Protein AF-A0A1S3EW83-F1 (afdb_monomer_lite)

Organism: Dipodomys ordii (NCBI:txid10020)

Sequence (181 aa):
MAVAVRTLQEQLEKAKESLKNVDENIRKLTGRDPNDVRPIQARLLALSGPGGGRGRGSLLLRRGFSDSGGGPPAKQRDLEGAVSRLGGERRTRRESRQESDPEDDDVKKPALQSSVVATSKERTRRDLIQDQNMDEKGKQRNRRIFGLLMGTLQKFKQESTVATERVIRQIFLDKLLPVFQ

pLDDT: mean 70.63, std 18.79, range [39.22, 97.94]

Foldseek 3Di:
DVVVVVVVVVVVVVVVVVVVVVQVVCCVVVVDGPPPCDDPVCVVVVVPPPDDDDDDDDDDPDDDDPDDDDDDDDPDPPPPPPVVVVDDDPDDDDDDDDDDDDDPPPVPDPPPPDDDDPPPDDDPPVNVVVVQVPDPVSVVVVVVVVVVVVVVVVVVVVVVVVVVVVVVVVVVCVVCVVVVD

Secondary structure (DSSP, 8-state):
-HHHHHHHHHHHHHHHHHHHHHHHHHHHHHSS-TT----GGGGTGGG-SS------------------S---------GGGTSTTS--------------------------------------HHHHHHHHHT-HHHHHHHHHHHHHHHHHHHHHHHHHHHHHHHHHHHHHHHHHGGG--

Structure (mmCIF, N/CA/C/O backbone):
data_AF-A0A1S3EW83-F1
#
_entry.id   AF-A0A1S3EW83-F1
#
loop_
_atom_site.group_PDB
_atom_site.id
_atom_site.type_symbol
_atom_site.label_atom_id
_atom_site.label_alt_id
_atom_site.label_comp_id
_atom_site.label_asym_id
_atom_site.label_entity_id
_atom_site.label_seq_id
_atom_site.pdbx_PDB_ins_code
_atom_site.Cartn_x
_atom_site.Cartn_y
_atom_site.Cartn_z
_atom_site.occupancy
_atom_site.B_iso_or_equiv
_atom_site.auth_seq_id
_atom_site.auth_comp_id
_atom_site.auth_asym_id
_atom_site.auth_atom_id
_atom_site.pdbx_PDB_model_num
ATOM 1 N N . MET A 1 1 ? -35.815 -3.596 31.317 1.00 57.66 1 MET A N 1
ATOM 2 C CA . MET A 1 1 ? -35.967 -3.415 29.851 1.00 57.66 1 MET A CA 1
ATOM 3 C C . MET A 1 1 ? -35.257 -2.173 29.314 1.00 57.66 1 MET A C 1
ATOM 5 O O . MET A 1 1 ? -34.498 -2.324 28.372 1.00 57.66 1 MET A O 1
ATOM 9 N N . ALA A 1 2 ? -35.418 -0.980 29.903 1.00 63.88 2 ALA A N 1
ATOM 10 C CA . ALA A 1 2 ? -34.823 0.259 29.369 1.00 63.88 2 ALA A CA 1
ATOM 11 C C . ALA A 1 2 ? -33.285 0.239 29.207 1.00 63.88 2 ALA A C 1
ATOM 13 O O . ALA A 1 2 ? -32.766 0.782 28.239 1.00 63.88 2 ALA A O 1
ATOM 14 N N . VAL A 1 3 ? -32.558 -0.418 30.118 1.00 77.31 3 VAL A N 1
ATOM 15 C CA . VAL A 1 3 ? -31.087 -0.523 30.048 1.00 77.31 3 VAL A CA 1
ATOM 16 C C . VAL A 1 3 ? -30.637 -1.404 28.877 1.00 77.31 3 VAL A C 1
ATOM 18 O O . VAL A 1 3 ? -29.745 -1.013 28.139 1.00 77.31 3 VAL A O 1
ATOM 21 N N . ALA A 1 4 ? -31.308 -2.538 28.648 1.00 80.31 4 ALA A N 1
ATOM 22 C CA . ALA A 1 4 ? -31.010 -3.429 27.523 1.00 80.31 4 ALA A CA 1
ATOM 23 C C . ALA A 1 4 ? -31.330 -2.786 26.162 1.00 80.31 4 ALA A C 1
ATOM 25 O O . ALA A 1 4 ? -30.626 -3.007 25.185 1.00 80.31 4 ALA A O 1
ATOM 26 N N . VAL A 1 5 ? -32.373 -1.954 26.092 1.00 88.12 5 VAL A N 1
ATOM 27 C CA . VAL A 1 5 ? -32.689 -1.201 24.868 1.00 88.12 5 VAL A CA 1
ATOM 28 C C . VAL A 1 5 ? -31.595 -0.173 24.564 1.00 88.12 5 VAL A C 1
ATOM 30 O O . VAL A 1 5 ? -31.184 -0.059 23.413 1.00 88.12 5 VAL A O 1
ATOM 33 N N . ARG A 1 6 ? -31.069 0.520 25.584 1.00 87.19 6 ARG A N 1
ATOM 34 C CA . ARG A 1 6 ? -29.973 1.490 25.416 1.00 87.19 6 ARG A CA 1
ATOM 35 C C . ARG A 1 6 ? -28.670 0.832 24.976 1.00 87.19 6 ARG A C 1
ATOM 37 O O . ARG A 1 6 ? -28.044 1.318 24.044 1.00 87.19 6 ARG A O 1
ATOM 44 N N . THR A 1 7 ? -28.289 -0.293 25.581 1.00 89.12 7 THR A N 1
ATOM 45 C CA . THR A 1 7 ? -27.067 -1.008 25.177 1.00 89.12 7 THR A CA 1
ATOM 46 C C . THR A 1 7 ? -27.168 -1.543 23.751 1.00 89.12 7 THR A C 1
ATOM 48 O O . THR A 1 7 ? -26.198 -1.475 23.000 1.00 89.12 7 THR A O 1
ATOM 51 N N . LEU A 1 8 ? -28.343 -2.027 23.340 1.00 91.56 8 LEU A N 1
ATOM 52 C CA . LEU A 1 8 ? -28.581 -2.450 21.959 1.00 91.56 8 LEU A CA 1
ATOM 53 C C . LEU A 1 8 ? -28.544 -1.272 20.978 1.00 91.56 8 LEU A C 1
ATOM 55 O O . LEU A 1 8 ? -28.005 -1.421 19.885 1.00 91.56 8 LEU A O 1
ATOM 59 N N . GLN A 1 9 ? -29.069 -0.104 21.356 1.00 90.94 9 GLN A N 1
ATOM 60 C CA . GLN A 1 9 ? -28.974 1.118 20.548 1.00 90.94 9 GLN A CA 1
ATOM 61 C C . GLN A 1 9 ? -27.520 1.561 20.364 1.00 90.94 9 GLN A C 1
ATOM 63 O O . GLN A 1 9 ? -27.096 1.804 19.237 1.00 90.94 9 GLN A O 1
ATOM 68 N N . GLU A 1 10 ? -26.743 1.577 21.441 1.00 94.62 10 GLU A N 1
ATOM 69 C CA . GLU A 1 10 ? -25.331 1.967 21.435 1.00 94.62 10 GLU A CA 1
ATOM 70 C C . GLU A 1 10 ? -24.475 0.996 20.600 1.00 94.62 10 GLU A C 1
ATOM 72 O O . GLU A 1 10 ? -23.624 1.404 19.806 1.00 94.62 10 GLU A O 1
ATOM 77 N N . GLN A 1 11 ? -24.755 -0.310 20.686 1.00 92.81 11 GLN A N 1
ATOM 78 C CA . GLN A 1 11 ? -24.146 -1.311 19.806 1.00 92.81 11 GLN A CA 1
ATOM 79 C C . GLN A 1 11 ? -24.526 -1.100 18.336 1.00 92.81 11 GLN A C 1
ATOM 81 O O . GLN A 1 11 ? -23.676 -1.266 17.458 1.00 92.81 11 GLN A O 1
ATOM 86 N N . LEU A 1 12 ? -25.774 -0.715 18.057 1.00 94.56 12 LEU A N 1
ATOM 87 C CA . LEU A 1 12 ? -26.227 -0.427 16.699 1.00 94.56 12 LEU A CA 1
ATOM 88 C C . LEU A 1 12 ? -25.521 0.800 16.119 1.00 94.56 12 LEU A C 1
ATOM 90 O O . LEU A 1 12 ? -25.118 0.786 14.958 1.00 94.56 12 LEU A O 1
ATOM 94 N N . GLU A 1 13 ? -25.368 1.859 16.909 1.00 95.12 13 GLU A N 1
ATOM 95 C CA . GLU A 1 13 ? -24.662 3.075 16.503 1.00 95.12 13 GLU A CA 1
ATOM 96 C C . GLU A 1 13 ? -23.192 2.784 16.211 1.00 95.12 13 GLU A C 1
ATOM 98 O O . GLU A 1 13 ? -22.706 3.099 15.123 1.00 95.12 13 GLU A O 1
ATOM 103 N N . LYS A 1 14 ? -22.522 2.047 17.100 1.00 96.00 14 LYS A N 1
ATOM 104 C CA . LYS A 1 14 ? -21.137 1.611 16.898 1.00 96.00 14 LYS A CA 1
ATOM 105 C C . LYS A 1 14 ? -20.967 0.744 15.647 1.00 96.00 14 LYS A C 1
ATOM 107 O O . LYS A 1 14 ? -19.989 0.895 14.914 1.00 96.00 14 LYS A O 1
ATOM 112 N N . ALA A 1 15 ? -21.909 -0.161 15.384 1.00 95.00 15 ALA A N 1
ATOM 113 C CA . ALA A 1 15 ? -21.901 -0.982 14.175 1.00 95.00 15 ALA A CA 1
ATOM 114 C C . ALA A 1 15 ? -22.146 -0.151 12.903 1.00 95.00 15 ALA A C 1
ATOM 116 O O . ALA A 1 15 ? -21.529 -0.403 11.870 1.00 95.00 15 ALA A O 1
ATOM 117 N N . LYS A 1 16 ? -23.004 0.874 12.963 1.00 94.81 16 LYS A N 1
ATOM 118 C CA . LYS A 1 16 ? -23.227 1.799 11.841 1.00 94.81 16 LYS A CA 1
ATOM 119 C C . LYS A 1 16 ? -21.985 2.635 11.539 1.00 94.81 16 LYS A C 1
ATOM 121 O O . LYS A 1 16 ? -21.663 2.839 10.372 1.00 94.81 16 LYS A O 1
ATOM 126 N N . GLU A 1 17 ? -21.284 3.117 12.559 1.00 95.12 17 GLU A N 1
ATOM 127 C CA . GLU A 1 17 ? -20.034 3.863 12.376 1.00 95.12 17 GLU A CA 1
ATOM 128 C C . GLU A 1 17 ? -18.915 2.990 11.806 1.00 95.12 17 GLU A C 1
ATOM 130 O O . GLU A 1 17 ? -18.206 3.419 10.895 1.00 95.12 17 GLU A O 1
ATOM 135 N N . SER A 1 18 ? -18.780 1.746 12.279 1.00 95.31 18 SER A N 1
ATOM 136 C CA . SER A 1 18 ? -17.793 0.821 11.716 1.00 95.31 18 SER A CA 1
ATOM 137 C C . SER A 1 18 ? -18.079 0.513 10.244 1.00 95.31 18 SER A C 1
ATOM 139 O O . SER A 1 18 ? -17.145 0.498 9.441 1.00 95.31 18 SER A O 1
ATOM 141 N N . LEU A 1 19 ? -19.354 0.362 9.868 1.00 92.62 19 LEU A N 1
ATOM 142 C CA . LEU A 1 19 ? -19.763 0.151 8.481 1.00 92.62 19 LEU A CA 1
ATOM 143 C C . LEU A 1 19 ? -19.429 1.359 7.596 1.00 92.62 19 LEU A C 1
ATOM 145 O O . LEU A 1 19 ? -18.843 1.176 6.534 1.00 92.62 19 LEU A O 1
ATOM 149 N N . LYS A 1 20 ? -19.684 2.591 8.063 1.00 92.75 20 LYS A N 1
ATOM 150 C CA . LYS A 1 20 ? -19.297 3.818 7.339 1.00 92.75 20 LYS A CA 1
ATOM 151 C C . LYS A 1 20 ? -17.793 3.872 7.064 1.00 92.75 20 LYS A C 1
ATOM 153 O O . LYS A 1 20 ? -17.381 4.169 5.946 1.00 92.75 20 LYS A O 1
ATOM 158 N N . ASN A 1 21 ? -16.970 3.524 8.053 1.00 92.44 21 ASN A N 1
ATOM 159 C CA . ASN A 1 21 ? -15.514 3.484 7.887 1.00 92.44 21 ASN A CA 1
ATOM 160 C C . ASN A 1 21 ? -15.080 2.441 6.841 1.00 92.44 21 ASN A C 1
ATOM 162 O O . ASN A 1 21 ? -14.152 2.680 6.064 1.00 92.44 21 ASN A O 1
ATOM 166 N N . VAL A 1 22 ? -15.745 1.282 6.811 1.00 92.94 22 VAL A N 1
ATOM 167 C CA . VAL A 1 22 ? -15.508 0.237 5.804 1.00 92.94 22 VAL A CA 1
ATOM 168 C C . VAL A 1 22 ? -15.926 0.721 4.416 1.00 92.94 22 VAL A C 1
ATOM 170 O O . VAL A 1 22 ? -15.142 0.590 3.476 1.00 92.94 22 VAL A O 1
ATOM 173 N N . ASP A 1 23 ? -17.095 1.345 4.290 1.00 92.12 23 ASP A N 1
ATOM 174 C CA . ASP A 1 23 ? -17.609 1.889 3.031 1.00 92.12 23 ASP A CA 1
ATOM 175 C C . ASP A 1 23 ? -16.687 2.967 2.445 1.00 92.12 23 ASP A C 1
ATOM 177 O O . ASP A 1 23 ? -16.407 2.980 1.243 1.00 92.12 23 ASP A O 1
ATOM 181 N N . GLU A 1 24 ? -16.140 3.844 3.288 1.00 91.88 24 GLU A N 1
ATOM 182 C CA . GLU A 1 24 ? -15.131 4.822 2.880 1.00 91.88 24 GLU A CA 1
ATOM 183 C C . GLU A 1 24 ? -13.829 4.167 2.419 1.00 91.88 24 GLU A C 1
ATOM 185 O O . GLU A 1 24 ? -13.211 4.624 1.454 1.00 91.88 24 GLU A O 1
ATOM 190 N N . ASN A 1 25 ? -13.387 3.106 3.095 1.00 93.25 25 ASN A N 1
ATOM 191 C CA . ASN A 1 25 ? -12.180 2.380 2.714 1.00 93.25 25 ASN A CA 1
ATOM 192 C C . ASN A 1 25 ? -12.368 1.676 1.362 1.00 93.25 25 ASN A C 1
ATOM 194 O O . ASN A 1 25 ? -11.536 1.813 0.464 1.00 93.25 25 ASN A O 1
ATOM 198 N N . ILE A 1 26 ? -13.513 1.018 1.163 1.00 87.75 26 ILE A N 1
ATOM 199 C CA . ILE A 1 26 ? -13.897 0.432 -0.125 1.00 87.75 26 ILE A CA 1
ATOM 200 C C . ILE A 1 26 ? -13.924 1.517 -1.200 1.00 87.75 26 ILE A C 1
ATOM 202 O O . ILE A 1 26 ? -13.360 1.316 -2.276 1.00 87.75 26 ILE A O 1
ATOM 206 N N . ARG A 1 27 ? -14.492 2.692 -0.917 1.00 88.69 27 ARG A N 1
ATOM 207 C CA . ARG A 1 27 ? -14.526 3.817 -1.858 1.00 88.69 27 ARG A CA 1
ATOM 208 C C . ARG A 1 27 ? -13.141 4.331 -2.223 1.00 88.69 27 ARG A C 1
ATOM 210 O O . ARG A 1 27 ? -12.883 4.566 -3.400 1.00 88.69 27 ARG A O 1
ATOM 217 N N . LYS A 1 28 ? -12.232 4.460 -1.254 1.00 90.44 28 LYS A N 1
ATOM 218 C CA . LYS A 1 28 ? -10.832 4.860 -1.490 1.00 90.44 28 LYS A CA 1
ATOM 219 C C . LYS A 1 28 ? -10.077 3.829 -2.334 1.00 90.44 28 LYS A C 1
ATOM 221 O O . LYS A 1 28 ? -9.304 4.215 -3.204 1.00 90.44 28 LYS A O 1
ATOM 226 N N . LEU A 1 29 ? -10.317 2.535 -2.109 1.00 82.50 29 LEU A N 1
ATOM 227 C CA . LEU A 1 29 ? -9.650 1.445 -2.831 1.00 82.50 29 LEU A CA 1
ATOM 228 C C . LEU A 1 29 ? -10.217 1.209 -4.237 1.00 82.50 29 LEU A C 1
ATOM 230 O O . LEU A 1 29 ? -9.472 0.884 -5.157 1.00 82.50 29 LEU A O 1
ATOM 234 N N . THR A 1 30 ? -11.529 1.357 -4.410 1.00 82.88 30 THR A N 1
ATOM 235 C CA . THR A 1 30 ? -12.228 1.054 -5.671 1.00 82.88 30 THR A CA 1
ATOM 236 C C . THR A 1 30 ? -12.515 2.292 -6.519 1.00 82.88 30 THR A C 1
ATOM 238 O O . THR A 1 30 ? -12.855 2.158 -7.695 1.00 82.88 30 THR A O 1
ATOM 241 N N . GLY A 1 31 ? -12.389 3.491 -5.941 1.00 80.75 31 GLY A N 1
ATOM 242 C CA . GLY A 1 31 ? -12.764 4.759 -6.568 1.00 80.75 31 GLY A CA 1
ATOM 243 C C . GLY A 1 31 ? -14.271 4.912 -6.795 1.00 80.75 31 GLY A C 1
ATOM 244 O O . GLY A 1 31 ? -14.674 5.723 -7.625 1.00 80.75 31 GLY A O 1
ATOM 245 N N . ARG A 1 32 ? -15.109 4.102 -6.131 1.00 79.56 32 ARG A N 1
ATOM 246 C CA . ARG A 1 32 ? -16.563 4.017 -6.354 1.00 79.56 32 ARG A CA 1
ATOM 247 C C . ARG A 1 32 ? -17.326 3.974 -5.038 1.00 79.56 32 ARG A C 1
ATOM 249 O O . ARG A 1 32 ? -16.837 3.421 -4.062 1.00 79.56 32 ARG A O 1
ATOM 256 N N . ASP A 1 33 ? -18.525 4.544 -5.011 1.00 79.88 33 ASP A N 1
ATOM 257 C CA . ASP A 1 33 ? -19.378 4.477 -3.825 1.00 79.88 33 ASP A CA 1
ATOM 258 C C . ASP A 1 33 ? -19.970 3.055 -3.683 1.00 79.88 33 ASP A C 1
ATOM 260 O O . ASP A 1 33 ? -20.558 2.563 -4.650 1.00 79.88 33 ASP A O 1
ATOM 264 N N . PRO A 1 34 ? -19.820 2.372 -2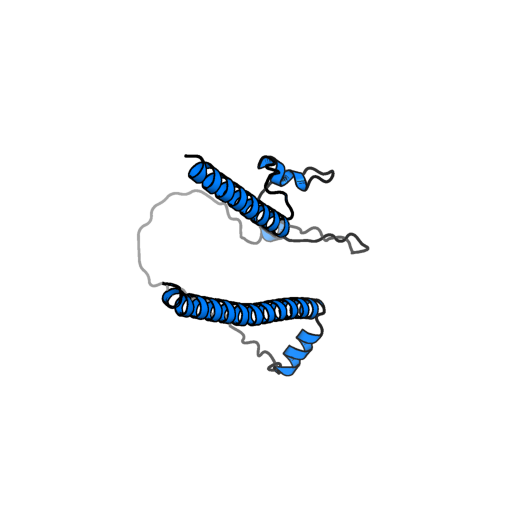.529 1.00 78.44 34 PRO A N 1
ATOM 265 C CA . PRO A 1 34 ? -20.407 1.046 -2.303 1.00 78.44 34 PRO A CA 1
ATOM 266 C C . PRO A 1 34 ? -21.936 1.009 -2.445 1.00 78.44 34 PRO A C 1
ATOM 268 O O . PRO A 1 34 ? -22.477 -0.040 -2.791 1.00 78.44 34 PRO A O 1
ATOM 271 N N . ASN A 1 35 ? -22.627 2.138 -2.252 1.00 78.88 35 ASN A N 1
ATOM 272 C CA . ASN A 1 35 ? -24.080 2.228 -2.435 1.00 78.88 35 ASN A CA 1
ATOM 273 C C . ASN A 1 35 ? -24.509 2.424 -3.896 1.00 78.88 35 ASN A C 1
ATOM 275 O O . ASN A 1 35 ? -25.690 2.287 -4.215 1.00 78.88 35 ASN A O 1
ATOM 279 N N . ASP A 1 36 ? -23.576 2.722 -4.802 1.00 76.31 36 ASP A N 1
ATOM 280 C CA . ASP A 1 36 ? -23.872 2.939 -6.218 1.00 76.31 36 ASP A CA 1
ATOM 281 C C . ASP A 1 36 ? -23.929 1.577 -6.937 1.00 76.31 36 ASP A C 1
ATOM 283 O O . ASP A 1 36 ? -23.045 1.189 -7.710 1.00 76.31 36 ASP A O 1
ATOM 287 N N . VAL A 1 37 ? -24.976 0.795 -6.634 1.00 65.44 37 VAL A N 1
ATOM 288 C CA . VAL A 1 37 ? -25.263 -0.509 -7.255 1.00 65.44 37 VAL A CA 1
ATOM 289 C C . VAL A 1 37 ? -25.777 -0.281 -8.674 1.00 65.44 37 VAL A C 1
ATOM 291 O O . VAL A 1 37 ? -26.948 -0.478 -8.993 1.00 65.44 37 VAL A O 1
ATOM 294 N N . ARG A 1 38 ? -24.892 0.145 -9.574 1.00 62.19 38 ARG A N 1
ATOM 295 C CA . ARG A 1 38 ? -25.217 0.145 -11.000 1.00 62.19 38 ARG A CA 1
ATOM 296 C C . ARG A 1 38 ? -25.324 -1.310 -11.461 1.00 62.19 38 ARG A C 1
ATOM 298 O O . ARG A 1 38 ? -24.413 -2.098 -11.168 1.00 62.19 38 ARG A O 1
ATOM 305 N N . PRO A 1 39 ? -26.397 -1.692 -12.181 1.00 60.22 39 PRO A N 1
ATOM 306 C CA . PRO A 1 39 ? -26.561 -3.052 -12.675 1.00 60.22 39 PRO A CA 1
ATOM 307 C C . PRO A 1 39 ? -25.309 -3.468 -13.444 1.00 60.22 39 PRO A C 1
ATOM 309 O O . PRO A 1 39 ? -24.707 -2.662 -14.149 1.00 60.22 39 PRO A O 1
ATOM 312 N N . ILE A 1 40 ? -24.900 -4.729 -13.295 1.00 55.25 40 ILE A N 1
ATOM 313 C CA . ILE A 1 40 ? -23.652 -5.298 -13.841 1.00 55.25 40 ILE A CA 1
ATOM 314 C C . ILE A 1 40 ? -23.478 -4.990 -15.343 1.00 55.25 40 ILE A C 1
ATOM 316 O O . ILE A 1 40 ? -22.355 -4.854 -15.820 1.00 55.25 40 ILE A O 1
ATOM 320 N N . GLN A 1 41 ? -24.579 -4.770 -16.062 1.00 54.38 41 GLN A N 1
ATOM 321 C CA . GLN A 1 41 ? -24.618 -4.335 -17.459 1.00 54.38 41 GLN A CA 1
ATOM 322 C C . GLN A 1 41 ? -23.953 -2.960 -17.688 1.00 54.38 41 GLN A C 1
ATOM 324 O O . GLN A 1 41 ? -23.287 -2.762 -18.701 1.00 54.38 41 GLN A O 1
ATOM 329 N N . ALA A 1 42 ? -24.012 -2.043 -16.719 1.00 50.56 42 ALA A N 1
ATOM 330 C CA . ALA A 1 42 ? -23.348 -0.742 -16.757 1.00 50.56 42 ALA A CA 1
ATOM 331 C C . ALA A 1 42 ? -21.853 -0.783 -16.378 1.00 50.56 42 ALA A C 1
ATOM 333 O O . ALA A 1 42 ? -21.149 0.208 -16.581 1.00 50.56 42 ALA A O 1
ATOM 334 N N . ARG A 1 43 ? -21.322 -1.924 -15.896 1.00 53.06 43 ARG A N 1
ATOM 335 C CA . ARG A 1 43 ? -19.870 -2.090 -15.660 1.00 53.06 43 ARG A CA 1
ATOM 336 C C . ARG A 1 43 ? -19.054 -1.997 -16.954 1.00 53.06 43 ARG A C 1
ATOM 338 O O . ARG A 1 43 ? -17.876 -1.668 -16.876 1.00 53.06 43 ARG A O 1
ATOM 345 N N . LEU A 1 44 ? -19.675 -2.231 -18.116 1.00 48.72 44 LEU A N 1
ATOM 346 C CA . LEU A 1 44 ? -19.083 -1.950 -19.430 1.00 48.72 44 LEU A CA 1
ATOM 347 C C . LEU A 1 44 ? -19.364 -0.525 -19.945 1.00 48.72 44 LEU A C 1
ATOM 349 O O . LEU A 1 44 ? -18.614 -0.032 -20.780 1.00 48.72 44 LEU A O 1
ATOM 353 N N . LEU A 1 45 ? -20.418 0.147 -19.468 1.00 47.06 45 LEU A N 1
ATOM 354 C CA . LEU A 1 45 ? -20.890 1.423 -20.030 1.00 47.06 45 LEU A CA 1
ATOM 355 C C . LEU A 1 45 ? -20.283 2.670 -19.375 1.00 47.06 45 LEU A C 1
ATOM 357 O O . LEU A 1 45 ? -20.396 3.750 -19.939 1.00 47.06 45 LEU A O 1
ATOM 361 N N . ALA A 1 46 ? -19.563 2.556 -18.256 1.00 42.47 46 ALA A N 1
ATOM 362 C CA . ALA A 1 46 ? -18.779 3.678 -17.717 1.00 42.47 46 ALA A CA 1
ATOM 363 C C . ALA A 1 46 ? -17.423 3.891 -18.434 1.00 42.47 46 ALA A C 1
ATOM 365 O O . ALA A 1 46 ? -16.590 4.660 -17.964 1.00 42.47 46 ALA A O 1
ATOM 366 N N . LEU A 1 47 ? -17.202 3.218 -19.571 1.00 46.41 47 LEU A N 1
ATOM 367 C CA . LEU A 1 47 ? -16.231 3.615 -20.601 1.00 46.41 47 LEU A CA 1
ATOM 368 C C . LEU A 1 47 ? -16.919 4.242 -21.826 1.00 46.41 47 LEU A C 1
ATOM 370 O O . LEU A 1 47 ? -16.267 4.490 -22.836 1.00 46.41 47 LEU A O 1
ATOM 374 N N . SER A 1 48 ? -18.223 4.528 -21.750 1.00 40.62 48 SER A N 1
ATOM 375 C CA . SER A 1 48 ? -18.954 5.230 -22.803 1.00 40.62 48 SER A CA 1
ATOM 376 C C . SER A 1 48 ? -18.704 6.739 -22.717 1.00 40.62 48 SER A C 1
ATOM 378 O O . SER A 1 48 ? -19.603 7.521 -22.419 1.00 40.62 48 SER A O 1
ATOM 380 N N . GLY A 1 49 ? -17.474 7.148 -23.036 1.00 47.16 49 GLY A N 1
ATOM 381 C CA . GLY A 1 49 ? -17.320 8.301 -23.922 1.00 47.16 49 GLY A CA 1
ATOM 382 C C . GLY A 1 49 ? -17.959 7.965 -25.282 1.00 47.16 49 GLY A C 1
ATOM 383 O O . GLY A 1 49 ? -18.157 6.786 -25.581 1.00 47.16 49 GLY A O 1
ATOM 384 N N . PRO A 1 50 ? -18.349 8.959 -26.090 1.00 41.22 50 PRO A N 1
ATOM 385 C CA . PRO A 1 50 ? -19.180 8.754 -27.275 1.00 41.22 50 PRO A CA 1
ATOM 386 C C . PRO A 1 50 ? -18.475 7.827 -28.279 1.00 41.22 50 PRO A C 1
ATOM 388 O O . PRO A 1 50 ? -17.568 8.243 -28.990 1.00 41.22 50 PRO A O 1
ATOM 391 N N . GLY A 1 51 ? -18.862 6.549 -28.301 1.00 48.09 51 GLY A N 1
ATOM 392 C CA . GLY A 1 51 ? -18.206 5.535 -29.129 1.00 48.09 51 GLY A CA 1
ATOM 393 C C . GLY A 1 51 ? -18.449 4.109 -28.642 1.00 48.09 51 GLY A C 1
ATOM 394 O O . GLY A 1 51 ? -17.526 3.426 -28.208 1.00 48.09 51 GLY A O 1
ATOM 395 N N . GLY A 1 52 ? -19.702 3.650 -28.692 1.00 55.22 52 GLY A N 1
ATOM 396 C CA . GLY A 1 52 ? -20.070 2.276 -28.349 1.00 55.22 52 GLY A CA 1
ATOM 397 C C . GLY A 1 52 ? -19.402 1.240 -29.262 1.00 55.22 52 GLY A C 1
ATOM 398 O O . GLY A 1 52 ? -19.585 1.261 -30.477 1.00 55.22 52 GLY A O 1
ATOM 399 N N . GLY A 1 53 ? -18.670 0.293 -28.670 1.00 45.97 53 GLY A N 1
ATOM 400 C CA . GLY A 1 53 ? -18.014 -0.814 -29.368 1.00 45.97 53 GLY A CA 1
ATOM 401 C C . GLY A 1 53 ? -18.254 -2.137 -28.646 1.00 45.97 53 GLY A C 1
ATOM 402 O O . GLY A 1 53 ? -17.879 -2.308 -27.491 1.00 45.97 53 GLY A O 1
ATOM 403 N N . ARG A 1 54 ? -18.934 -3.052 -29.338 1.00 51.38 54 ARG A N 1
ATOM 404 C CA . ARG A 1 54 ? -19.471 -4.334 -28.862 1.00 51.38 54 ARG A CA 1
ATOM 405 C C . ARG A 1 54 ? -18.422 -5.216 -28.178 1.00 51.38 54 ARG A C 1
ATOM 407 O O . ARG A 1 54 ? -17.322 -5.410 -28.686 1.00 51.38 54 ARG A O 1
ATOM 414 N N . GLY A 1 55 ? -18.820 -5.800 -27.050 1.00 47.31 55 GLY A N 1
ATOM 415 C CA . GLY A 1 55 ? -17.989 -6.685 -26.250 1.00 47.31 55 GLY A CA 1
ATOM 416 C C . GLY A 1 55 ? -17.478 -7.915 -27.000 1.00 47.31 55 GLY A C 1
ATOM 417 O O . GLY A 1 55 ? -18.240 -8.639 -27.639 1.00 47.31 55 GLY A O 1
ATOM 418 N N . ARG A 1 56 ? -16.188 -8.194 -26.809 1.00 48.41 56 ARG A N 1
ATOM 419 C CA . ARG A 1 56 ? -15.649 -9.545 -26.638 1.00 48.41 56 ARG A CA 1
ATOM 420 C C . ARG A 1 56 ? -14.625 -9.489 -25.516 1.00 48.41 56 ARG A C 1
ATOM 422 O O . ARG A 1 56 ? -13.664 -8.730 -25.579 1.00 48.41 56 ARG A O 1
ATOM 429 N N . GLY A 1 57 ? -14.917 -10.216 -24.445 1.00 46.72 57 GLY A N 1
ATOM 430 C CA . GLY A 1 57 ? -14.042 -10.311 -23.293 1.00 46.72 57 GLY A CA 1
ATOM 4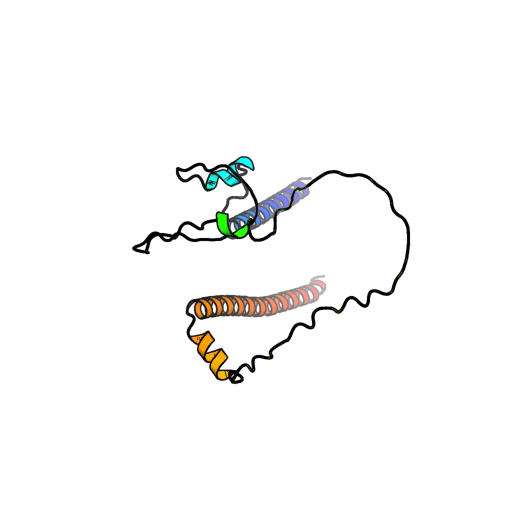31 C C . GLY A 1 57 ? -12.774 -11.105 -23.596 1.00 46.72 57 GLY A C 1
ATOM 432 O O . GLY A 1 57 ? -12.763 -11.988 -24.449 1.00 46.72 57 GLY A O 1
ATOM 433 N N . SER A 1 58 ? -11.776 -10.820 -22.763 1.00 53.44 58 SER A N 1
ATOM 434 C CA . SER A 1 58 ? -10.563 -11.593 -22.504 1.00 53.44 58 SER A CA 1
ATOM 435 C C . SER A 1 58 ? -9.360 -11.377 -23.429 1.00 53.44 58 SER A C 1
ATOM 437 O O . SER A 1 58 ? -9.389 -11.650 -24.623 1.00 53.44 58 SER A O 1
ATOM 439 N N . LEU A 1 59 ? -8.265 -11.010 -22.750 1.00 50.62 59 LEU A N 1
ATOM 440 C CA . LEU A 1 59 ? -6.858 -11.036 -23.149 1.00 50.62 59 LEU A CA 1
ATOM 441 C C . LEU A 1 59 ? -6.351 -9.934 -24.095 1.00 50.62 59 LEU A C 1
ATOM 443 O O . LEU A 1 59 ? -6.882 -9.697 -25.169 1.00 50.62 59 LEU A O 1
ATOM 447 N N . LEU A 1 60 ? -5.204 -9.366 -23.690 1.00 44.59 60 LEU A N 1
ATOM 448 C CA . LEU A 1 60 ? -4.338 -8.389 -24.371 1.00 44.59 60 LEU A CA 1
ATOM 449 C C . LEU A 1 60 ? -4.604 -6.905 -24.037 1.00 44.59 60 LEU A C 1
ATOM 451 O O . LEU A 1 60 ? -5.087 -6.135 -24.861 1.00 44.59 60 LEU A O 1
ATOM 455 N N . LEU A 1 61 ? -4.134 -6.462 -22.859 1.00 45.38 61 LEU A N 1
ATOM 456 C CA . LEU A 1 61 ? -3.748 -5.059 -22.626 1.00 45.38 61 LEU A CA 1
ATOM 457 C C . LEU A 1 61 ? -2.565 -4.686 -23.543 1.00 45.38 61 LEU A C 1
ATOM 459 O O . LEU A 1 61 ? -1.414 -4.595 -23.115 1.00 45.38 61 LEU A O 1
ATOM 463 N N . ARG A 1 62 ? -2.837 -4.470 -24.831 1.00 45.88 62 ARG A N 1
ATOM 464 C CA . ARG A 1 62 ? -1.877 -3.928 -25.790 1.00 45.88 62 ARG A CA 1
ATOM 465 C C . ARG A 1 62 ? -2.419 -2.622 -26.356 1.00 45.88 62 ARG A C 1
ATOM 467 O O . ARG A 1 62 ? -3.394 -2.652 -27.091 1.00 45.88 62 ARG A O 1
ATOM 474 N N . ARG A 1 63 ? -1.634 -1.555 -26.131 1.00 42.66 63 ARG A N 1
ATOM 475 C CA . ARG A 1 63 ? -1.514 -0.343 -26.972 1.00 42.66 63 ARG A CA 1
ATOM 476 C C . ARG A 1 63 ? -2.692 0.635 -26.811 1.00 42.66 63 ARG A C 1
ATOM 478 O O . ARG A 1 63 ? -3.791 0.354 -27.239 1.00 42.66 63 ARG A O 1
ATOM 485 N N . GLY A 1 64 ? -2.555 1.771 -26.132 1.00 46.50 64 GLY A N 1
ATOM 486 C CA . GLY A 1 64 ? -1.483 2.757 -26.236 1.00 46.50 64 GLY A CA 1
ATOM 487 C C . GLY A 1 64 ? -1.962 3.868 -27.163 1.00 46.50 64 GLY A C 1
ATOM 488 O O . GLY A 1 64 ? -1.842 3.696 -28.366 1.00 46.50 64 GLY A O 1
ATOM 489 N N . PHE A 1 65 ? -2.497 4.953 -26.594 1.00 39.22 65 PHE A N 1
ATOM 490 C CA . PHE A 1 65 ? -2.766 6.218 -27.282 1.00 39.22 65 PHE A CA 1
ATOM 491 C C . PHE A 1 65 ? -2.641 7.374 -26.281 1.00 39.22 65 PHE A C 1
ATOM 493 O O . PHE A 1 65 ? -3.584 7.728 -25.582 1.00 39.22 65 PHE A O 1
ATOM 500 N N . SER A 1 66 ? -1.435 7.929 -26.193 1.00 42.44 66 SER A N 1
ATOM 501 C CA . SER A 1 66 ? -1.269 9.378 -26.189 1.00 42.44 66 SER A CA 1
ATOM 502 C C . SER A 1 66 ? -1.233 9.793 -27.657 1.00 42.44 66 SER A C 1
ATOM 504 O O . SER A 1 66 ? -0.357 9.343 -28.398 1.00 42.44 66 SER A O 1
ATOM 506 N N . ASP A 1 67 ? -2.222 10.573 -28.074 1.00 41.81 67 ASP A N 1
ATOM 507 C CA . ASP A 1 67 ? -2.257 11.218 -29.377 1.00 41.81 67 ASP A CA 1
ATOM 508 C C . ASP A 1 67 ? -1.310 12.424 -29.348 1.00 41.81 67 ASP A C 1
ATOM 510 O O . ASP A 1 67 ? -1.610 13.452 -28.745 1.00 41.81 67 ASP A O 1
ATOM 514 N N . SER A 1 68 ? -0.119 12.255 -29.922 1.00 45.25 68 SER A N 1
ATOM 515 C CA . SER A 1 68 ? 0.704 13.366 -30.395 1.00 45.25 68 SER A CA 1
ATOM 516 C C . SER A 1 68 ? 1.716 12.871 -31.431 1.00 45.25 68 SER A C 1
ATOM 518 O O . SER A 1 68 ? 2.749 12.305 -31.078 1.00 45.25 68 SER A O 1
ATOM 520 N N . GLY A 1 69 ? 1.420 13.139 -32.702 1.00 50.78 69 GLY A N 1
ATOM 521 C CA . GLY A 1 69 ? 2.428 13.515 -33.694 1.00 50.78 69 GLY A CA 1
ATOM 522 C C . GLY A 1 69 ? 3.228 12.399 -34.376 1.00 50.78 69 GLY A C 1
ATOM 523 O O . GLY A 1 69 ? 4.118 11.797 -33.791 1.00 50.78 69 GLY A O 1
ATOM 524 N N . GLY A 1 70 ? 2.980 12.251 -35.683 1.00 53.16 70 GLY A N 1
ATOM 525 C CA . GLY A 1 70 ? 4.008 11.974 -36.694 1.00 53.16 70 GLY A CA 1
ATOM 526 C C . GLY A 1 70 ? 4.734 10.628 -36.612 1.00 53.16 70 GLY A C 1
ATOM 527 O O . GLY A 1 70 ? 5.863 10.557 -36.140 1.00 53.16 70 GLY A O 1
ATOM 528 N N . GLY A 1 71 ? 4.141 9.572 -37.176 1.00 53.00 71 GLY A N 1
ATOM 529 C CA . GLY A 1 71 ? 4.831 8.302 -37.434 1.00 53.00 71 GLY A CA 1
ATOM 530 C C . GLY A 1 71 ? 4.491 7.748 -38.825 1.00 53.00 71 GLY A C 1
ATOM 531 O O . GLY A 1 71 ? 3.372 7.964 -39.289 1.00 53.00 71 GLY A O 1
ATOM 532 N N . PRO A 1 72 ? 5.428 7.061 -39.509 1.00 49.41 72 PRO A N 1
ATOM 533 C CA . PRO A 1 72 ? 5.276 6.654 -40.908 1.00 49.41 72 PRO A CA 1
ATOM 534 C C . PRO A 1 72 ? 4.168 5.595 -41.070 1.00 49.41 72 PRO A C 1
ATOM 536 O O . PRO A 1 72 ? 3.834 4.910 -40.097 1.00 49.41 72 PRO A O 1
ATOM 539 N N . PRO A 1 73 ? 3.589 5.441 -42.280 1.00 55.16 73 PRO A N 1
ATOM 540 C CA . PRO A 1 73 ? 2.386 4.641 -42.494 1.00 55.16 73 PRO A CA 1
ATOM 541 C C . PRO A 1 73 ? 2.582 3.195 -42.029 1.00 55.16 73 PRO A C 1
ATOM 543 O O . PRO A 1 73 ? 3.566 2.530 -42.363 1.00 55.16 73 PRO A O 1
ATOM 546 N N . ALA A 1 74 ? 1.631 2.711 -41.229 1.00 55.12 74 ALA A N 1
ATOM 547 C CA . ALA A 1 74 ? 1.631 1.353 -40.716 1.00 55.12 74 ALA A CA 1
ATOM 548 C C . ALA A 1 74 ? 1.564 0.363 -41.886 1.00 55.12 74 ALA A C 1
ATOM 550 O O . ALA A 1 74 ? 0.550 0.282 -42.574 1.00 55.12 74 ALA A O 1
ATOM 551 N N . LYS A 1 75 ? 2.639 -0.406 -42.102 1.00 55.84 75 LYS A N 1
ATOM 552 C CA . LYS A 1 75 ? 2.631 -1.520 -43.054 1.00 55.84 75 LYS A CA 1
ATOM 553 C C . LYS A 1 75 ? 1.510 -2.491 -42.677 1.00 55.84 75 LYS A C 1
ATOM 555 O O . LYS A 1 75 ? 1.528 -3.094 -41.599 1.00 55.84 75 LYS A O 1
ATOM 560 N N . GLN A 1 76 ? 0.537 -2.590 -43.576 1.00 55.69 76 GLN A N 1
ATOM 561 C CA . GLN A 1 76 ? -0.485 -3.622 -43.636 1.00 55.69 76 GLN A CA 1
ATOM 562 C C . GLN A 1 76 ? 0.218 -4.976 -43.477 1.00 55.69 76 GLN A C 1
ATOM 564 O O . GLN A 1 76 ? 1.181 -5.272 -44.180 1.00 55.69 76 GLN A O 1
ATOM 569 N N . ARG A 1 77 ? -0.159 -5.752 -42.456 1.00 55.69 77 ARG A N 1
ATOM 570 C CA . ARG A 1 77 ? 0.389 -7.100 -42.298 1.00 55.69 77 ARG A CA 1
ATOM 571 C C . ARG A 1 77 ? -0.319 -7.975 -43.316 1.00 55.69 77 ARG A C 1
ATOM 573 O O . ARG A 1 77 ? -1.480 -8.312 -43.101 1.00 55.69 77 ARG A O 1
ATOM 580 N N . ASP A 1 78 ? 0.381 -8.326 -44.383 1.00 54.72 78 ASP A N 1
ATOM 581 C CA . ASP A 1 78 ? -0.051 -9.355 -45.321 1.00 54.72 78 ASP A CA 1
ATOM 582 C C . ASP A 1 78 ? -0.143 -10.689 -44.566 1.00 54.72 78 ASP A C 1
ATOM 584 O O . ASP A 1 78 ? 0.836 -11.408 -44.366 1.00 54.72 78 ASP A O 1
ATOM 588 N N . LEU A 1 79 ? -1.346 -10.997 -44.079 1.00 59.09 79 LEU A N 1
ATOM 589 C CA . LEU A 1 79 ? -1.696 -12.265 -43.428 1.00 59.09 79 LEU A CA 1
ATOM 590 C C . LEU A 1 79 ? -1.707 -13.445 -44.419 1.00 59.09 79 LEU A C 1
ATOM 592 O O . LEU A 1 79 ? -1.879 -14.590 -44.011 1.00 59.09 79 LEU A O 1
ATOM 596 N N . GLU A 1 80 ? -1.484 -13.180 -45.705 1.00 52.53 80 GLU A N 1
ATOM 597 C CA . GLU A 1 80 ? -1.571 -14.154 -46.795 1.00 52.53 80 GLU A CA 1
ATOM 598 C C . GLU A 1 80 ? -0.318 -15.040 -46.934 1.00 52.53 80 GLU A C 1
ATOM 600 O O . GLU A 1 80 ? -0.379 -16.142 -47.471 1.00 52.53 80 GLU A O 1
ATOM 605 N N . GLY A 1 81 ? 0.825 -14.634 -46.369 1.00 51.12 81 GLY A N 1
ATOM 606 C CA . GLY A 1 81 ? 2.087 -15.377 -46.504 1.00 51.12 81 GLY A CA 1
ATOM 607 C C . GLY A 1 81 ? 2.347 -16.469 -45.455 1.00 51.12 81 GLY A C 1
ATOM 608 O O . GLY A 1 81 ? 3.304 -17.233 -45.605 1.00 51.12 81 GLY A O 1
ATOM 609 N N . ALA A 1 82 ? 1.554 -16.532 -44.378 1.00 53.56 82 ALA A N 1
ATOM 610 C CA . ALA A 1 82 ? 1.824 -17.401 -43.223 1.00 53.56 82 ALA A CA 1
ATOM 611 C C . ALA A 1 82 ? 1.009 -18.706 -43.218 1.00 53.56 82 ALA A C 1
ATOM 613 O O . ALA A 1 82 ? 1.456 -19.695 -42.643 1.00 53.56 82 ALA A O 1
ATOM 614 N N . VAL A 1 83 ? -0.147 -18.733 -43.889 1.00 55.50 83 VAL A N 1
ATOM 615 C CA . VAL A 1 83 ? -0.995 -19.934 -44.006 1.00 55.50 83 VAL A CA 1
ATOM 616 C C . VAL A 1 83 ? -0.586 -20.848 -45.164 1.00 55.50 83 VAL A C 1
ATOM 618 O O . VAL A 1 83 ? -0.833 -22.045 -45.099 1.00 55.50 83 VAL A O 1
ATOM 621 N N . SER A 1 84 ? 0.131 -20.329 -46.165 1.00 57.91 84 SER A N 1
ATOM 622 C CA . SER A 1 84 ? 0.616 -21.111 -47.318 1.00 57.91 84 SER A CA 1
ATOM 623 C C . SER A 1 84 ? 1.931 -21.862 -47.063 1.00 57.91 84 SER A C 1
ATOM 625 O O . SER A 1 84 ? 2.383 -22.617 -47.917 1.00 57.91 84 SER A O 1
ATOM 627 N N . ARG A 1 85 ? 2.568 -21.666 -45.898 1.00 57.00 85 ARG A N 1
ATOM 628 C CA . ARG A 1 85 ? 3.814 -22.360 -45.502 1.00 57.00 85 ARG A CA 1
ATOM 629 C C . ARG A 1 85 ? 3.570 -23.640 -44.703 1.00 57.00 85 ARG A C 1
ATOM 631 O O . ARG A 1 85 ? 4.496 -24.417 -44.500 1.00 57.00 85 ARG A O 1
ATOM 638 N N . LEU A 1 86 ? 2.336 -23.860 -44.260 1.00 53.22 86 LEU A N 1
ATOM 639 C CA . LEU A 1 86 ? 1.891 -25.125 -43.691 1.00 53.22 86 LEU A CA 1
ATOM 640 C C . LEU A 1 86 ? 1.143 -25.847 -44.805 1.00 53.22 86 LEU A C 1
ATOM 642 O O . LEU A 1 86 ? -0.042 -25.605 -45.009 1.00 53.22 86 LEU A O 1
ATOM 646 N N . GLY A 1 87 ? 1.900 -26.626 -45.580 1.00 46.03 87 GLY A N 1
ATOM 647 C CA . GLY A 1 87 ? 1.467 -27.309 -46.793 1.00 46.03 87 GLY A CA 1
ATOM 648 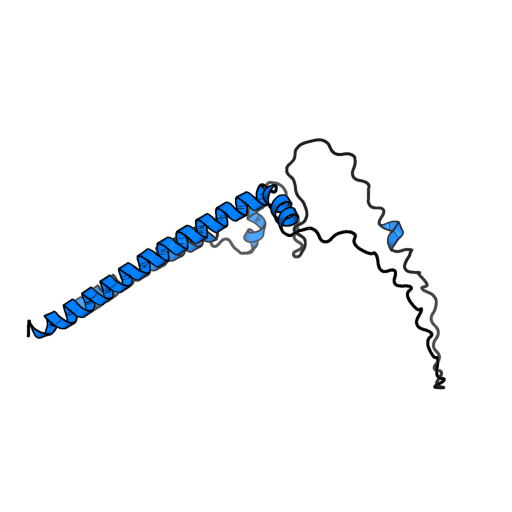C C . GLY A 1 87 ? 0.018 -27.777 -46.737 1.00 46.03 87 GLY A C 1
ATOM 649 O O . GLY A 1 87 ? -0.357 -28.640 -45.944 1.00 46.03 87 GLY A O 1
ATOM 650 N N . GLY A 1 88 ? -0.792 -27.186 -47.609 1.00 50.22 88 GLY A N 1
ATOM 651 C CA . GLY A 1 88 ? -2.050 -27.780 -47.990 1.00 50.22 88 GLY A CA 1
ATOM 652 C C . GLY A 1 88 ? -1.773 -29.053 -48.775 1.00 50.22 88 GLY A C 1
ATOM 653 O O . GLY A 1 88 ? -1.095 -29.007 -49.788 1.00 50.22 88 GLY A O 1
ATOM 654 N N . GLU A 1 89 ? -2.365 -30.158 -48.344 1.00 44.31 89 GLU A N 1
ATOM 655 C CA . GLU A 1 89 ? -2.789 -31.208 -49.263 1.00 44.31 89 GLU A CA 1
ATOM 656 C C . GLU A 1 89 ? -4.089 -31.802 -48.709 1.00 44.31 89 GLU A C 1
ATOM 658 O O . GLU A 1 89 ? -4.133 -32.829 -48.036 1.00 44.31 89 GLU A O 1
ATOM 663 N N . ARG A 1 90 ? -5.204 -31.113 -48.978 1.00 52.00 90 ARG A N 1
ATOM 664 C CA . ARG A 1 90 ? -6.497 -31.791 -49.045 1.00 52.00 90 ARG A CA 1
ATOM 665 C C . ARG A 1 90 ? -6.479 -32.646 -50.308 1.00 52.00 90 ARG A C 1
ATOM 667 O O . ARG A 1 90 ? -6.875 -32.158 -51.362 1.00 52.00 90 ARG A O 1
ATOM 674 N N . ARG A 1 91 ? -6.079 -33.915 -50.207 1.00 45.69 91 ARG A N 1
ATOM 675 C CA . ARG A 1 91 ? -6.415 -34.922 -51.220 1.00 45.69 91 ARG A CA 1
ATOM 676 C C . ARG A 1 91 ? -6.877 -36.234 -50.589 1.00 45.69 91 ARG A C 1
ATOM 678 O O . ARG A 1 91 ? -6.142 -36.932 -49.911 1.00 45.69 91 ARG A O 1
ATOM 685 N N . THR A 1 92 ? -8.147 -36.515 -50.883 1.00 39.22 92 THR A N 1
ATOM 686 C CA . THR A 1 92 ? -8.708 -37.829 -51.227 1.00 39.22 92 THR A CA 1
ATOM 687 C C . THR A 1 92 ? -8.684 -38.945 -50.179 1.00 39.22 92 THR A C 1
ATOM 689 O O . THR A 1 92 ? -7.750 -39.729 -50.088 1.00 39.22 92 THR A O 1
ATOM 692 N N . ARG A 1 93 ? -9.840 -39.116 -49.522 1.00 49.34 93 ARG A N 1
ATOM 693 C CA . ARG A 1 93 ? -10.681 -40.326 -49.623 1.00 49.34 93 ARG A CA 1
ATOM 694 C C . ARG A 1 93 ? -9.983 -41.540 -50.269 1.00 49.34 93 ARG A C 1
ATOM 696 O O . ARG A 1 93 ? -10.010 -41.652 -51.493 1.00 49.34 93 ARG A O 1
ATOM 703 N N . ARG A 1 94 ? -9.520 -42.498 -49.462 1.00 41.59 94 ARG A N 1
ATOM 704 C CA . ARG A 1 94 ? -9.742 -43.929 -49.723 1.00 41.59 94 ARG A CA 1
ATOM 705 C C . ARG A 1 94 ? -9.468 -44.782 -48.487 1.00 41.59 94 ARG A C 1
ATOM 707 O O . ARG A 1 94 ? -8.400 -44.756 -47.896 1.00 41.59 94 ARG A O 1
ATOM 714 N N . GLU A 1 95 ? -10.516 -45.497 -48.131 1.00 43.16 95 GLU A N 1
ATOM 715 C CA . GLU A 1 95 ? -10.583 -46.686 -47.300 1.00 43.16 95 GLU A CA 1
ATOM 716 C C . GLU A 1 95 ? -9.651 -47.793 -47.810 1.00 43.16 95 GLU A C 1
ATOM 718 O O . GLU A 1 95 ? -9.712 -48.119 -48.992 1.00 43.16 95 GLU A O 1
ATOM 723 N N . SER A 1 96 ? -8.842 -48.374 -46.918 1.00 39.81 96 SER A N 1
ATOM 724 C CA . SER A 1 96 ? -8.575 -49.821 -46.848 1.00 39.81 96 SER A CA 1
ATOM 725 C C . SER A 1 96 ? -7.608 -50.142 -45.704 1.00 39.81 96 SER A C 1
ATOM 727 O O . SER A 1 96 ? -6.512 -49.595 -45.624 1.00 39.81 96 SER A O 1
ATOM 729 N N . ARG A 1 97 ? -8.050 -51.049 -44.828 1.00 50.94 97 ARG A N 1
ATOM 730 C CA . ARG A 1 97 ? -7.266 -51.763 -43.813 1.00 50.94 97 ARG A CA 1
ATOM 731 C C . ARG A 1 97 ? -5.998 -52.383 -44.412 1.00 50.94 97 ARG A C 1
ATOM 733 O O . ARG A 1 97 ? -6.101 -53.056 -45.433 1.00 50.94 97 ARG A O 1
ATOM 740 N N . GLN A 1 98 ? -4.873 -52.276 -43.709 1.00 43.94 98 GLN A N 1
ATOM 741 C CA . GLN A 1 98 ? -3.745 -53.196 -43.856 1.00 43.94 98 GLN A CA 1
ATOM 742 C C . GLN A 1 98 ? -3.054 -53.346 -42.486 1.00 43.94 98 GLN A C 1
ATOM 744 O O . GLN A 1 98 ? -2.574 -52.364 -41.925 1.00 43.94 98 GLN A O 1
ATOM 749 N N . GLU A 1 99 ? -3.108 -54.556 -41.923 1.00 43.53 99 GLU A N 1
ATOM 750 C CA . GLU A 1 99 ? -2.242 -55.049 -40.835 1.00 43.53 99 GLU A CA 1
ATOM 751 C C . GLU A 1 99 ? -0.825 -55.346 -41.375 1.00 43.53 99 GLU A C 1
ATOM 753 O O . GLU A 1 99 ? -0.651 -55.314 -42.593 1.00 43.53 99 GLU A O 1
ATOM 758 N N . SER A 1 100 ? 0.117 -55.725 -40.486 1.00 41.53 100 SER A N 1
ATOM 759 C CA . SER A 1 100 ? 1.557 -56.076 -40.677 1.00 41.53 100 SER A CA 1
ATOM 760 C C . SER A 1 100 ? 2.511 -54.862 -40.675 1.00 41.53 100 SER A C 1
ATOM 762 O O . SER A 1 100 ? 2.180 -53.850 -41.276 1.00 41.53 100 SER A O 1
ATOM 764 N N . ASP A 1 101 ? 3.671 -54.796 -40.006 1.00 44.28 101 ASP A N 1
ATOM 765 C CA . ASP A 1 101 ? 4.607 -55.727 -39.334 1.00 44.28 101 ASP A CA 1
ATOM 766 C C . ASP A 1 101 ? 5.626 -54.839 -38.540 1.00 44.28 101 ASP A C 1
ATOM 768 O O . ASP A 1 101 ? 5.788 -53.678 -38.938 1.00 44.28 101 ASP A O 1
ATOM 772 N N . PRO A 1 102 ? 6.292 -55.255 -37.434 1.00 52.28 102 PRO A N 1
ATOM 773 C CA . PRO A 1 102 ? 7.166 -54.384 -36.651 1.00 52.28 102 PRO A CA 1
ATOM 774 C C . PRO A 1 102 ? 8.621 -54.504 -37.122 1.00 52.28 102 PRO A C 1
ATOM 776 O O . PRO A 1 102 ? 9.385 -55.309 -36.597 1.00 52.28 102 PRO A O 1
ATOM 779 N N . GLU A 1 103 ? 9.012 -53.678 -38.087 1.00 46.28 103 GLU A N 1
ATOM 780 C CA . GLU A 1 103 ? 10.425 -53.472 -38.410 1.00 46.28 103 GLU A CA 1
ATOM 781 C C . GLU A 1 103 ? 10.942 -52.234 -37.663 1.00 46.28 103 GLU A C 1
ATOM 783 O O . GLU A 1 103 ? 10.310 -51.173 -37.647 1.00 46.28 103 GLU A O 1
ATOM 788 N N . ASP A 1 104 ? 12.080 -52.425 -36.998 1.00 61.03 104 ASP A N 1
ATOM 789 C CA . ASP A 1 104 ? 12.887 -51.450 -36.266 1.00 61.03 104 ASP A CA 1
ATOM 790 C C . ASP A 1 104 ? 13.334 -50.312 -37.206 1.00 61.03 104 ASP A C 1
ATOM 792 O O . ASP A 1 104 ? 14.457 -50.269 -37.712 1.00 61.03 104 ASP A O 1
ATOM 796 N N . ASP A 1 105 ? 12.447 -49.352 -37.458 1.00 57.19 105 ASP A N 1
ATOM 797 C CA . ASP A 1 105 ? 12.857 -48.060 -37.985 1.00 57.19 105 ASP A CA 1
ATOM 798 C C . ASP A 1 105 ? 13.527 -47.296 -36.841 1.00 57.19 105 ASP A C 1
ATOM 800 O O . ASP A 1 105 ? 12.892 -46.559 -36.078 1.00 57.19 105 ASP A O 1
ATOM 804 N N . ASP A 1 106 ? 14.850 -47.447 -36.748 1.00 62.22 106 ASP A N 1
ATOM 805 C CA . ASP A 1 106 ? 15.740 -46.440 -36.185 1.00 62.22 106 ASP A CA 1
ATOM 806 C C . ASP A 1 106 ? 15.482 -45.124 -36.933 1.00 62.22 106 ASP A C 1
ATOM 808 O O . ASP A 1 106 ? 16.184 -44.746 -37.881 1.00 62.22 106 ASP A O 1
ATOM 812 N N . VAL A 1 107 ? 14.435 -44.406 -36.515 1.00 62.75 107 VAL A N 1
ATOM 813 C CA . VAL A 1 107 ? 14.133 -43.049 -36.942 1.00 62.75 107 VAL A CA 1
ATOM 814 C C . VAL A 1 107 ? 15.354 -42.239 -36.550 1.00 62.75 107 VAL A C 1
ATOM 816 O O . VAL A 1 107 ? 15.502 -41.819 -35.399 1.00 62.75 107 VAL A O 1
ATOM 819 N N . LYS A 1 108 ? 16.259 -42.051 -37.513 1.00 68.00 108 LYS A N 1
ATOM 820 C CA . LYS A 1 108 ? 17.415 -41.164 -37.429 1.00 68.00 108 LYS A CA 1
ATOM 821 C C . LYS A 1 108 ? 16.878 -39.774 -37.128 1.00 68.00 108 LYS A C 1
ATOM 823 O O . LYS A 1 108 ? 16.560 -39.002 -38.031 1.00 68.00 108 LYS A O 1
ATOM 828 N N . LYS A 1 109 ? 16.721 -39.476 -35.836 1.00 69.25 109 LYS A N 1
ATOM 829 C CA . LYS A 1 109 ? 16.324 -38.164 -35.331 1.00 69.25 109 LYS A CA 1
ATOM 830 C C . LYS A 1 109 ? 17.290 -37.171 -35.975 1.00 69.25 109 LYS A C 1
ATOM 832 O O . LYS A 1 109 ? 18.499 -37.369 -35.825 1.00 69.25 109 LYS A O 1
ATOM 837 N N . PRO A 1 110 ? 16.819 -36.152 -36.715 1.00 71.31 110 PRO A N 1
ATOM 838 C CA . PRO A 1 110 ? 17.723 -35.180 -37.305 1.00 71.31 110 PRO A CA 1
ATOM 839 C C . PRO A 1 110 ? 18.532 -34.555 -36.168 1.00 71.31 110 PRO A C 1
ATOM 841 O O . PRO A 1 110 ? 17.974 -33.917 -35.274 1.00 71.31 110 PRO A O 1
ATOM 844 N N . ALA A 1 111 ? 19.840 -34.810 -36.162 1.00 74.12 111 ALA A N 1
ATOM 845 C CA . ALA A 1 111 ? 20.743 -34.254 -35.172 1.00 74.12 111 ALA A CA 1
ATOM 846 C C . ALA A 1 111 ? 20.800 -32.741 -35.403 1.00 74.12 111 ALA A C 1
ATOM 848 O O . ALA A 1 111 ? 21.444 -32.258 -36.335 1.00 74.12 111 ALA A O 1
ATOM 849 N N . LEU A 1 112 ? 20.059 -31.992 -34.588 1.00 72.81 112 LEU A N 1
ATOM 850 C CA . LEU A 1 112 ? 20.085 -30.538 -34.606 1.00 72.81 112 LEU A CA 1
ATOM 851 C C . LEU A 1 112 ? 21.502 -30.090 -34.240 1.00 72.81 112 LEU A C 1
ATOM 853 O O . LEU A 1 112 ? 21.959 -30.315 -33.120 1.00 72.81 112 LEU A O 1
ATOM 857 N N . GLN A 1 113 ? 22.200 -29.464 -35.188 1.00 76.69 113 GLN A N 1
ATOM 858 C CA . GLN A 1 113 ? 23.492 -28.837 -34.930 1.00 76.69 113 GLN A CA 1
ATOM 859 C C . GLN A 1 113 ? 23.275 -27.642 -33.992 1.00 76.69 113 GLN A C 1
ATOM 861 O O . GLN A 1 113 ? 22.909 -26.551 -34.423 1.00 76.69 113 GLN A O 1
ATOM 866 N N . SER A 1 114 ? 23.448 -27.851 -32.687 1.00 78.00 114 SER A N 1
ATOM 867 C CA . SER A 1 114 ? 23.398 -26.777 -31.699 1.00 78.00 114 SER A CA 1
ATOM 868 C C . SER A 1 114 ? 24.695 -25.972 -31.760 1.00 78.00 114 SER A C 1
ATOM 870 O O . SER A 1 114 ? 25.757 -26.492 -31.415 1.00 78.00 114 SER A O 1
ATOM 872 N N . SER A 1 115 ? 24.630 -24.706 -32.172 1.00 81.38 115 SER A N 1
ATOM 873 C CA . SER A 1 115 ? 25.745 -23.775 -31.994 1.00 81.38 115 SER A CA 1
ATOM 874 C C . SER A 1 115 ? 25.630 -23.084 -30.633 1.00 81.38 115 SER A C 1
ATOM 876 O O . SER A 1 115 ? 24.593 -22.528 -30.271 1.00 81.38 115 SER A O 1
ATOM 878 N N . VAL A 1 116 ? 26.705 -23.138 -29.849 1.00 75.81 116 VAL A N 1
ATOM 879 C CA . VAL A 1 116 ? 26.814 -22.398 -28.588 1.00 75.81 116 VAL A CA 1
ATOM 880 C C . VAL A 1 116 ? 27.360 -21.011 -28.912 1.00 75.81 116 VAL A C 1
ATOM 882 O O . VAL A 1 116 ? 28.515 -20.866 -29.309 1.00 75.81 116 VAL A O 1
ATOM 885 N N . VAL A 1 117 ? 26.528 -19.979 -28.757 1.00 77.38 117 VAL A N 1
ATOM 886 C CA . VAL A 1 117 ? 26.969 -18.582 -28.854 1.00 77.38 117 VAL A CA 1
ATOM 887 C C . VAL A 1 117 ? 27.605 -18.199 -27.523 1.00 77.38 117 VAL A C 1
ATOM 889 O O . VAL A 1 117 ? 26.908 -18.029 -26.523 1.00 77.38 117 VAL A O 1
ATOM 892 N N . ALA A 1 118 ? 28.931 -18.065 -27.500 1.00 74.12 118 ALA A N 1
ATOM 893 C CA . ALA A 1 118 ? 29.640 -17.522 -26.350 1.00 74.12 118 ALA A CA 1
ATOM 894 C C . ALA A 1 118 ? 29.202 -16.063 -26.135 1.00 74.12 118 ALA A C 1
ATOM 896 O O . ALA A 1 118 ? 29.567 -15.170 -26.902 1.00 74.12 118 ALA A O 1
ATOM 897 N N . THR A 1 119 ? 28.394 -15.801 -25.106 1.00 70.75 119 THR A N 1
ATOM 898 C CA . THR A 1 119 ? 28.056 -14.432 -24.712 1.00 70.75 119 THR A CA 1
ATOM 899 C C . THR A 1 119 ? 29.308 -13.787 -24.132 1.00 70.75 119 THR A C 1
ATOM 901 O O . THR A 1 119 ? 29.730 -14.106 -23.022 1.00 70.75 119 THR A O 1
ATOM 904 N N . SER A 1 120 ? 29.944 -12.906 -24.898 1.00 66.12 120 SER A N 1
ATOM 905 C CA . SER A 1 120 ? 31.141 -12.210 -24.448 1.00 66.12 120 SER A CA 1
ATOM 906 C C . SER A 1 120 ? 30.805 -11.266 -23.288 1.00 66.12 120 SER A C 1
ATOM 908 O O . SER A 1 120 ? 30.072 -10.296 -23.485 1.00 66.12 120 SER A O 1
ATOM 910 N N . LYS A 1 121 ? 31.453 -11.519 -22.144 1.00 67.00 121 LYS A N 1
ATOM 911 C CA . LYS A 1 121 ? 31.583 -10.682 -20.937 1.00 67.00 121 LYS A CA 1
ATOM 912 C C . LYS A 1 121 ? 30.440 -10.805 -19.926 1.00 67.00 121 LYS A C 1
ATOM 914 O O . LYS A 1 121 ? 29.321 -10.344 -20.142 1.00 67.00 121 LYS A O 1
ATOM 919 N N . GLU A 1 122 ? 30.788 -11.355 -18.765 1.00 70.12 122 GLU A N 1
ATOM 920 C CA . GLU A 1 122 ? 30.032 -11.183 -17.530 1.00 70.12 122 GLU A CA 1
ATOM 921 C C . GLU A 1 122 ? 29.908 -9.682 -17.250 1.00 70.12 122 GLU A C 1
ATOM 923 O O . GLU A 1 122 ? 30.898 -8.995 -16.993 1.00 70.12 122 GLU A O 1
ATOM 928 N N . ARG A 1 123 ? 28.692 -9.137 -17.352 1.00 72.38 123 ARG A N 1
ATOM 929 C CA . ARG A 1 123 ? 28.449 -7.763 -16.913 1.00 72.38 123 ARG A CA 1
ATOM 930 C C . ARG A 1 123 ? 28.646 -7.717 -15.407 1.00 72.38 123 ARG A C 1
ATOM 932 O O . ARG A 1 123 ? 27.982 -8.442 -14.664 1.00 72.38 123 ARG A O 1
ATOM 939 N N . THR A 1 124 ? 29.548 -6.857 -14.952 1.00 82.62 124 THR A N 1
ATOM 940 C CA . THR A 1 124 ? 29.824 -6.713 -13.523 1.00 82.62 124 THR A CA 1
ATOM 941 C C . THR A 1 124 ? 28.550 -6.250 -12.816 1.00 82.62 124 THR A C 1
ATOM 943 O O . THR A 1 124 ? 27.807 -5.422 -13.341 1.00 82.62 124 THR A O 1
ATOM 946 N N . ARG A 1 125 ? 28.308 -6.709 -11.579 1.00 80.69 125 ARG A N 1
ATOM 947 C CA . ARG A 1 125 ? 27.171 -6.248 -10.754 1.00 80.69 125 ARG A CA 1
ATOM 948 C C . ARG A 1 125 ? 27.066 -4.714 -10.695 1.00 80.69 125 ARG A C 1
ATOM 950 O O . ARG A 1 125 ? 25.965 -4.186 -10.612 1.00 80.69 125 ARG A O 1
ATOM 957 N N . ARG A 1 126 ? 28.202 -4.009 -10.763 1.00 81.94 126 ARG A N 1
ATOM 958 C CA . ARG A 1 126 ? 28.272 -2.540 -10.817 1.00 81.94 126 ARG A CA 1
ATOM 959 C C . ARG A 1 126 ? 27.676 -1.955 -12.106 1.00 81.94 126 ARG A C 1
ATOM 961 O O . ARG A 1 126 ? 26.885 -1.027 -11.989 1.00 81.94 126 ARG A O 1
ATOM 968 N N . ASP A 1 127 ? 27.951 -2.539 -13.273 1.00 80.12 127 ASP A N 1
ATOM 969 C CA . ASP A 1 127 ? 27.369 -2.100 -14.555 1.00 80.12 127 ASP A CA 1
ATOM 970 C C . ASP A 1 127 ? 25.850 -2.296 -14.569 1.00 80.12 127 ASP A C 1
ATOM 972 O O . ASP A 1 127 ? 25.100 -1.398 -14.936 1.00 80.12 127 ASP A O 1
ATOM 976 N N . LEU A 1 128 ? 25.373 -3.439 -14.065 1.00 78.25 128 LEU A N 1
ATOM 977 C CA . LEU A 1 128 ? 23.937 -3.721 -13.969 1.00 78.25 128 LEU A CA 1
ATOM 978 C C . LEU A 1 128 ? 23.207 -2.745 -13.031 1.00 78.25 128 LEU A C 1
ATOM 980 O O . LEU A 1 128 ? 22.069 -2.364 -13.297 1.00 78.25 128 LEU A O 1
ATOM 984 N N . ILE A 1 129 ? 23.850 -2.332 -11.933 1.00 76.56 129 ILE A N 1
ATOM 985 C CA . ILE A 1 129 ? 23.304 -1.328 -11.005 1.00 76.56 129 ILE A CA 1
ATOM 986 C C . ILE A 1 129 ? 23.302 0.065 -11.649 1.00 76.56 129 ILE A C 1
ATOM 988 O O . ILE A 1 129 ? 22.363 0.836 -11.441 1.00 76.56 129 ILE A O 1
ATOM 992 N N . GLN A 1 130 ? 24.328 0.397 -12.431 1.00 76.88 130 GLN A N 1
ATOM 993 C CA . GLN A 1 130 ? 24.428 1.680 -13.120 1.00 76.88 130 GLN A CA 1
ATOM 994 C C . GLN A 1 130 ? 23.360 1.814 -14.216 1.00 76.88 130 GLN A C 1
ATOM 996 O O . GLN A 1 130 ? 22.676 2.837 -14.263 1.00 76.88 130 GLN A O 1
ATOM 1001 N N . ASP A 1 131 ? 23.124 0.752 -14.991 1.00 69.50 131 ASP A N 1
ATOM 1002 C CA . ASP A 1 131 ? 22.052 0.678 -15.994 1.00 69.50 131 ASP A CA 1
ATOM 1003 C C . ASP A 1 131 ? 20.658 0.858 -15.357 1.00 69.50 131 ASP A C 1
ATOM 1005 O O . ASP A 1 131 ? 19.793 1.543 -15.907 1.00 69.50 131 ASP A O 1
ATOM 1009 N N . GLN A 1 132 ? 20.434 0.303 -14.158 1.00 70.06 132 GLN A N 1
ATOM 1010 C CA . GLN A 1 132 ? 19.169 0.450 -13.421 1.00 70.06 132 GLN A CA 1
ATOM 1011 C C . GLN A 1 132 ? 18.964 1.845 -12.813 1.00 70.06 132 GLN A C 1
ATOM 1013 O O . GLN A 1 132 ? 17.823 2.276 -12.637 1.00 70.06 132 GLN A O 1
ATOM 1018 N N . ASN A 1 133 ? 20.041 2.568 -12.495 1.00 66.94 133 ASN A N 1
ATOM 1019 C CA . ASN A 1 133 ? 19.963 3.905 -11.899 1.00 66.94 133 ASN A CA 1
ATOM 1020 C C . ASN A 1 133 ? 19.551 4.998 -12.898 1.00 66.94 133 ASN A C 1
ATOM 1022 O O . ASN A 1 133 ? 19.187 6.096 -12.477 1.00 66.94 133 ASN A O 1
ATOM 1026 N N . MET A 1 134 ? 19.569 4.732 -14.203 1.00 65.62 134 MET A N 1
ATOM 1027 C CA . MET A 1 134 ? 19.163 5.718 -15.211 1.00 65.62 134 MET A CA 1
ATOM 1028 C C . MET A 1 134 ? 17.664 5.681 -15.529 1.00 65.62 134 MET A C 1
ATOM 1030 O O . MET A 1 134 ? 17.132 6.669 -16.031 1.00 65.62 134 MET A O 1
ATOM 1034 N N . ASP A 1 135 ? 16.959 4.594 -15.202 1.00 82.56 135 ASP A N 1
ATOM 1035 C CA . ASP A 1 135 ? 15.523 4.490 -15.466 1.00 82.56 135 ASP A CA 1
ATOM 1036 C C . ASP A 1 135 ? 14.708 5.323 -14.460 1.00 82.56 135 ASP A C 1
ATOM 1038 O O . ASP A 1 135 ? 14.506 4.950 -13.299 1.00 82.56 135 ASP A O 1
ATOM 1042 N N . GLU A 1 136 ? 14.198 6.466 -14.919 1.00 87.75 136 GLU A N 1
ATOM 1043 C CA . GLU A 1 136 ? 13.351 7.357 -14.121 1.00 87.75 136 GLU A CA 1
ATOM 1044 C C . GLU A 1 136 ? 12.066 6.673 -13.625 1.00 87.75 136 GLU A C 1
ATOM 1046 O O . GLU A 1 136 ? 11.592 6.973 -12.522 1.00 87.75 136 GLU A O 1
ATOM 1051 N N . LYS A 1 137 ? 11.528 5.689 -14.366 1.00 87.62 137 LYS A N 1
ATOM 1052 C CA . LYS A 1 137 ? 10.376 4.894 -13.906 1.00 87.62 137 LYS A CA 1
ATOM 1053 C C . LYS A 1 137 ? 10.769 3.973 -12.755 1.00 87.62 137 LYS A C 1
ATOM 1055 O O . LYS A 1 137 ? 10.045 3.901 -11.757 1.00 87.62 137 LYS A O 1
ATOM 1060 N N . GLY A 1 138 ? 11.929 3.323 -12.854 1.00 88.50 138 GLY A N 1
ATOM 1061 C CA . GLY A 1 138 ? 12.528 2.527 -11.782 1.00 88.50 138 GLY A CA 1
ATOM 1062 C C . GLY A 1 138 ? 12.765 3.352 -10.517 1.00 88.50 138 GLY A C 1
ATOM 1063 O O . GLY A 1 138 ? 12.309 2.977 -9.435 1.00 88.50 138 GLY A O 1
ATOM 1064 N N . LYS A 1 139 ? 13.358 4.543 -10.650 1.00 90.12 139 LYS A N 1
ATOM 1065 C CA . LYS A 1 139 ? 13.534 5.497 -9.544 1.00 90.12 139 LYS A CA 1
ATOM 1066 C C . LYS A 1 139 ? 12.213 5.927 -8.916 1.00 90.12 139 LYS A C 1
ATOM 1068 O O . LYS A 1 139 ? 12.103 5.946 -7.692 1.00 90.12 139 LYS A O 1
ATOM 1073 N N . GLN A 1 140 ? 11.197 6.264 -9.712 1.00 93.88 140 GLN A N 1
ATOM 1074 C CA . GLN A 1 140 ? 9.893 6.673 -9.183 1.00 93.88 140 GLN A CA 1
ATOM 1075 C C . GLN A 1 140 ? 9.200 5.528 -8.432 1.00 93.88 140 GLN A C 1
ATOM 1077 O O . GLN A 1 140 ? 8.625 5.754 -7.364 1.00 93.88 140 GLN A O 1
ATOM 1082 N N . ARG A 1 141 ? 9.305 4.296 -8.942 1.00 94.38 141 ARG A N 1
ATOM 1083 C CA . ARG A 1 141 ? 8.848 3.089 -8.244 1.00 94.38 141 ARG A CA 1
ATOM 1084 C C . ARG A 1 141 ? 9.604 2.893 -6.931 1.00 94.38 141 ARG A C 1
ATOM 1086 O O . ARG A 1 141 ? 8.957 2.719 -5.903 1.00 94.38 141 ARG A O 1
ATOM 1093 N N . ASN A 1 142 ? 10.933 2.963 -6.946 1.00 94.06 142 ASN A N 1
ATOM 1094 C CA . ASN A 1 142 ? 11.765 2.788 -5.754 1.00 94.06 142 ASN A CA 1
ATOM 1095 C C . ASN A 1 142 ? 11.449 3.851 -4.696 1.00 94.06 142 ASN A C 1
ATOM 1097 O O . ASN A 1 142 ? 11.248 3.501 -3.538 1.00 94.06 142 ASN A O 1
ATOM 1101 N N . ARG A 1 143 ? 11.283 5.120 -5.096 1.00 95.19 143 ARG A N 1
ATOM 1102 C CA . ARG A 1 143 ? 10.819 6.204 -4.212 1.00 95.19 143 ARG A CA 1
ATOM 1103 C C . ARG A 1 143 ? 9.473 5.874 -3.564 1.00 95.19 143 ARG A C 1
ATOM 1105 O O . ARG A 1 143 ? 9.333 6.006 -2.352 1.00 95.19 143 ARG A O 1
ATOM 1112 N N . ARG A 1 144 ? 8.493 5.406 -4.346 1.00 96.44 144 ARG A N 1
ATOM 1113 C CA . ARG A 1 144 ? 7.168 5.028 -3.826 1.00 96.44 144 ARG A CA 1
ATOM 1114 C C . ARG A 1 144 ? 7.249 3.855 -2.846 1.00 96.44 144 ARG A C 1
ATOM 1116 O O . ARG A 1 144 ? 6.632 3.913 -1.788 1.00 96.44 144 ARG A O 1
ATOM 1123 N N . ILE A 1 145 ? 8.001 2.808 -3.190 1.00 96.88 145 ILE A N 1
ATOM 1124 C CA . ILE A 1 145 ? 8.169 1.620 -2.341 1.00 96.88 145 ILE A CA 1
ATOM 1125 C C . ILE A 1 145 ? 8.843 2.003 -1.027 1.00 96.88 145 ILE A C 1
ATOM 1127 O O . ILE A 1 145 ? 8.363 1.619 0.034 1.00 96.88 145 ILE A O 1
ATOM 1131 N N . PHE A 1 146 ? 9.917 2.789 -1.089 1.00 97.75 146 PHE A N 1
ATOM 1132 C CA . PHE A 1 146 ? 10.648 3.208 0.099 1.00 97.75 146 PHE A CA 1
ATOM 1133 C C . PHE A 1 146 ? 9.786 4.089 1.009 1.00 97.75 146 PHE A C 1
ATOM 1135 O O . PHE A 1 146 ? 9.787 3.899 2.221 1.00 97.75 146 PHE A O 1
ATOM 1142 N N . GLY A 1 147 ? 8.988 4.995 0.433 1.00 97.25 147 GLY A N 1
ATOM 1143 C CA . GLY A 1 147 ? 8.028 5.804 1.186 1.00 97.25 147 GLY A CA 1
ATOM 1144 C C . GLY A 1 147 ? 6.969 4.958 1.897 1.00 97.25 147 GLY A C 1
ATOM 1145 O O . GLY A 1 147 ? 6.722 5.159 3.085 1.00 97.25 147 GLY A O 1
ATOM 1146 N N . LEU A 1 148 ? 6.392 3.968 1.206 1.00 97.12 148 LEU A N 1
ATOM 1147 C CA . LEU A 1 148 ? 5.430 3.046 1.815 1.00 97.12 148 LEU A CA 1
ATOM 1148 C C . LEU A 1 148 ? 6.077 2.237 2.942 1.00 97.12 148 LEU A C 1
ATOM 1150 O O . LEU A 1 148 ? 5.519 2.155 4.033 1.00 97.12 148 LEU A O 1
ATOM 1154 N N . LEU A 1 149 ? 7.266 1.685 2.693 1.00 97.94 149 LEU A N 1
ATOM 1155 C CA . LEU A 1 149 ? 7.997 0.899 3.679 1.00 97.94 149 LEU A CA 1
ATOM 1156 C C . LEU A 1 149 ? 8.303 1.736 4.925 1.00 97.94 149 LEU A C 1
ATOM 1158 O O . LEU A 1 149 ? 7.995 1.303 6.031 1.00 97.94 149 LEU A O 1
ATOM 1162 N N . MET A 1 150 ? 8.808 2.959 4.754 1.00 97.31 150 MET A N 1
ATOM 1163 C CA . MET A 1 150 ? 9.059 3.888 5.858 1.00 97.31 150 MET A CA 1
ATOM 1164 C C . MET A 1 150 ? 7.793 4.201 6.655 1.00 97.31 150 MET A C 1
ATOM 1166 O O . MET A 1 150 ? 7.834 4.176 7.884 1.00 97.31 150 MET A O 1
ATOM 1170 N N . GLY A 1 151 ? 6.665 4.426 5.979 1.00 97.00 151 GLY A N 1
ATOM 1171 C CA . GLY A 1 151 ? 5.376 4.630 6.639 1.00 97.00 151 GLY A CA 1
ATOM 1172 C C . GLY A 1 151 ? 4.934 3.409 7.450 1.00 97.00 151 GLY A C 1
ATOM 1173 O O . GLY A 1 151 ? 4.547 3.543 8.609 1.00 97.00 151 GLY A O 1
ATOM 1174 N N . THR A 1 152 ? 5.047 2.200 6.888 1.00 96.56 152 THR A N 1
ATOM 1175 C CA . THR A 1 152 ? 4.710 0.962 7.614 1.00 96.56 152 THR A CA 1
ATOM 1176 C C . THR A 1 152 ? 5.639 0.706 8.796 1.00 96.56 152 THR A C 1
ATOM 1178 O O . THR A 1 152 ? 5.174 0.301 9.856 1.00 96.56 152 THR A O 1
ATOM 1181 N N . LEU A 1 153 ? 6.932 1.013 8.658 1.00 96.62 153 LEU A N 1
ATOM 1182 C CA . LEU A 1 153 ? 7.915 0.860 9.725 1.00 96.62 153 LEU A CA 1
ATOM 1183 C C . LEU A 1 153 ? 7.631 1.832 10.879 1.00 96.62 153 LEU A C 1
ATOM 1185 O O . LEU A 1 153 ? 7.694 1.450 12.046 1.00 96.62 153 LEU A O 1
ATOM 1189 N N . GLN A 1 154 ? 7.257 3.075 10.559 1.00 94.50 154 GLN A N 1
ATOM 1190 C CA . GLN A 1 154 ? 6.805 4.055 11.549 1.00 94.50 154 GLN A CA 1
ATOM 1191 C C . GLN A 1 154 ? 5.523 3.600 12.252 1.00 94.50 154 GLN A C 1
ATOM 1193 O O . GLN A 1 154 ? 5.453 3.675 13.478 1.00 94.50 154 GLN A O 1
ATOM 1198 N N . LYS A 1 155 ? 4.543 3.075 11.505 1.00 94.31 155 LYS A N 1
ATOM 1199 C CA . LYS A 1 155 ? 3.306 2.519 12.069 1.00 94.31 155 LYS A CA 1
ATOM 1200 C C . LYS A 1 155 ? 3.594 1.351 13.014 1.00 94.31 155 LYS A C 1
ATOM 1202 O O . LYS A 1 155 ? 3.099 1.362 14.133 1.00 94.31 155 LYS A O 1
ATOM 1207 N N . PHE A 1 156 ? 4.460 0.411 12.633 1.00 94.69 156 PHE A N 1
ATOM 1208 C CA . PHE A 1 156 ? 4.873 -0.687 13.516 1.00 94.69 156 PHE A CA 1
ATOM 1209 C C . PHE A 1 156 ? 5.573 -0.198 14.783 1.00 94.69 156 PHE A C 1
ATOM 1211 O O . PHE A 1 156 ? 5.313 -0.725 15.862 1.00 94.69 156 PHE A O 1
ATOM 1218 N N . LYS A 1 157 ? 6.414 0.838 14.681 1.00 94.44 157 LYS A N 1
ATOM 1219 C CA . LYS A 1 157 ? 7.055 1.453 15.850 1.00 94.44 157 LYS A CA 1
ATOM 1220 C C . LYS A 1 157 ? 6.038 2.095 16.803 1.00 94.44 157 LYS A C 1
ATOM 1222 O O . LYS A 1 157 ? 6.209 2.002 18.009 1.00 94.44 157 LYS A O 1
ATOM 1227 N N . GLN A 1 158 ? 5.004 2.752 16.282 1.00 91.06 158 GLN A N 1
ATOM 1228 C CA . GLN A 1 158 ? 3.950 3.361 17.104 1.00 91.06 158 GLN A CA 1
ATOM 1229 C C . GLN A 1 158 ? 3.017 2.305 17.713 1.00 91.06 158 GLN A C 1
ATOM 1231 O O . GLN A 1 158 ? 2.601 2.415 18.863 1.00 91.06 158 GLN A O 1
ATOM 1236 N N . GLU A 1 159 ? 2.684 1.262 16.956 1.00 90.06 159 GLU A N 1
ATOM 1237 C CA . GLU A 1 159 ? 1.820 0.181 17.430 1.00 90.06 159 GLU A CA 1
ATOM 1238 C C . GLU A 1 159 ? 2.485 -0.641 18.532 1.00 90.06 159 GLU A C 1
ATOM 1240 O O . GLU A 1 159 ? 1.810 -1.007 19.495 1.00 90.06 159 GLU A O 1
ATOM 1245 N N . SER A 1 160 ? 3.799 -0.877 18.449 1.00 81.12 160 SER A N 1
ATOM 1246 C CA . SER A 1 160 ? 4.526 -1.565 19.516 1.00 81.12 160 SER A CA 1
ATOM 1247 C C . SER A 1 160 ? 4.525 -0.760 20.818 1.00 81.12 160 SER A C 1
ATOM 1249 O O . SER A 1 160 ? 4.277 -1.334 21.877 1.00 81.12 160 SER A O 1
ATOM 1251 N N . THR A 1 161 ? 4.687 0.567 20.764 1.00 82.50 161 THR A N 1
ATOM 1252 C CA . THR A 1 161 ? 4.612 1.417 21.964 1.00 82.50 161 THR A CA 1
ATOM 1253 C C . THR A 1 161 ? 3.194 1.489 22.531 1.00 82.50 161 THR A C 1
ATOM 1255 O O . THR A 1 161 ? 2.997 1.286 23.729 1.00 82.50 161 THR A O 1
ATOM 1258 N N . VAL A 1 162 ? 2.173 1.678 21.688 1.00 81.31 162 VAL A N 1
ATOM 1259 C CA . VAL A 1 162 ? 0.767 1.719 22.137 1.00 81.31 162 VAL A CA 1
ATOM 1260 C C . VAL A 1 162 ? 0.342 0.389 22.764 1.00 81.31 162 VAL A C 1
ATOM 1262 O O . VAL A 1 162 ? -0.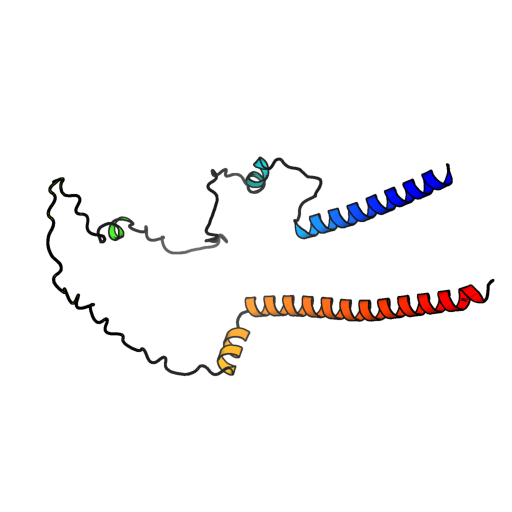369 0.381 23.770 1.00 81.31 162 VAL A O 1
ATOM 1265 N N . ALA A 1 163 ? 0.781 -0.744 22.212 1.00 74.62 163 ALA A N 1
ATOM 1266 C CA . ALA A 1 163 ? 0.528 -2.053 22.804 1.00 74.62 163 ALA A CA 1
ATOM 1267 C C . ALA A 1 163 ? 1.156 -2.169 24.202 1.00 74.62 163 ALA A C 1
ATOM 1269 O O . ALA A 1 163 ? 0.476 -2.609 25.129 1.00 74.62 163 ALA A O 1
ATOM 1270 N N . THR A 1 164 ? 2.398 -1.704 24.389 1.00 82.06 164 THR A N 1
ATOM 1271 C CA . THR A 1 164 ? 3.036 -1.703 25.717 1.00 82.06 164 THR A CA 1
ATOM 1272 C C . THR A 1 164 ? 2.304 -0.816 26.723 1.00 82.06 164 THR A C 1
ATOM 1274 O O . THR A 1 164 ? 2.056 -1.255 27.842 1.00 82.06 164 THR A O 1
ATOM 1277 N N . GLU A 1 165 ? 1.862 0.383 26.336 1.00 83.44 165 GL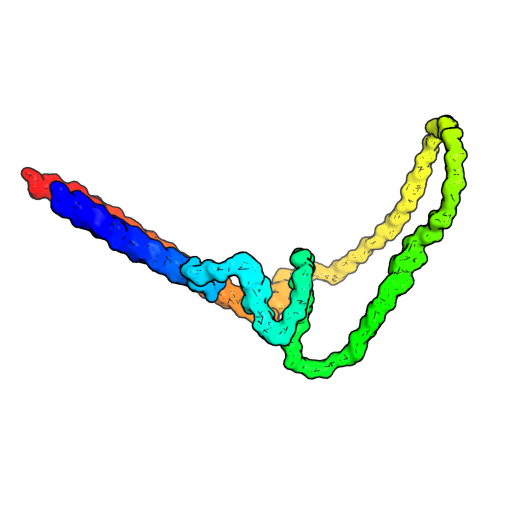U A N 1
ATOM 1278 C CA . GLU A 1 165 ? 1.088 1.263 27.222 1.00 83.44 165 GLU A CA 1
ATOM 1279 C C . GLU A 1 165 ? -0.253 0.652 27.635 1.00 83.44 165 GLU A C 1
ATOM 1281 O O . GLU A 1 165 ? -0.650 0.757 28.796 1.00 83.44 165 GLU A O 1
ATOM 1286 N N . ARG A 1 166 ? -0.956 -0.008 26.706 1.00 83.12 166 ARG A N 1
ATOM 1287 C CA . ARG A 1 166 ? -2.211 -0.710 27.012 1.00 83.12 166 ARG A CA 1
ATOM 1288 C C . ARG A 1 166 ? -1.988 -1.833 28.019 1.00 83.12 166 ARG A C 1
ATOM 1290 O O . ARG A 1 166 ? -2.763 -1.945 28.962 1.00 83.12 166 ARG A O 1
ATOM 1297 N N . VAL A 1 167 ? -0.917 -2.611 27.855 1.00 83.38 167 VAL A N 1
ATOM 1298 C CA . VAL A 1 167 ? -0.535 -3.664 28.809 1.00 83.38 167 VAL A CA 1
ATOM 1299 C C . VAL A 1 167 ? -0.202 -3.067 30.178 1.00 83.38 167 VAL A C 1
ATOM 1301 O O . VAL A 1 167 ? -0.700 -3.552 31.189 1.00 83.38 167 VAL A O 1
ATOM 1304 N N . ILE A 1 168 ? 0.568 -1.976 30.226 1.00 86.94 168 ILE A N 1
ATOM 1305 C CA . ILE A 1 168 ? 0.903 -1.282 31.480 1.00 86.94 168 ILE A CA 1
ATOM 1306 C C . ILE A 1 168 ? -0.363 -0.777 32.184 1.00 86.94 168 ILE A C 1
ATOM 1308 O O . ILE A 1 168 ? -0.509 -0.974 33.389 1.00 86.94 168 ILE A O 1
ATOM 1312 N N . ARG A 1 169 ? -1.299 -0.165 31.448 1.00 85.69 169 ARG A N 1
ATOM 1313 C CA . ARG A 1 169 ? -2.582 0.293 32.004 1.00 85.69 169 ARG A CA 1
ATOM 1314 C C . ARG A 1 169 ? -3.424 -0.861 32.532 1.00 85.69 169 ARG A C 1
ATOM 1316 O O . ARG A 1 169 ? -3.999 -0.721 33.604 1.00 85.69 169 ARG A O 1
ATOM 1323 N N . GLN A 1 170 ? -3.472 -1.986 31.821 1.00 87.31 170 GLN A N 1
ATOM 1324 C CA . GLN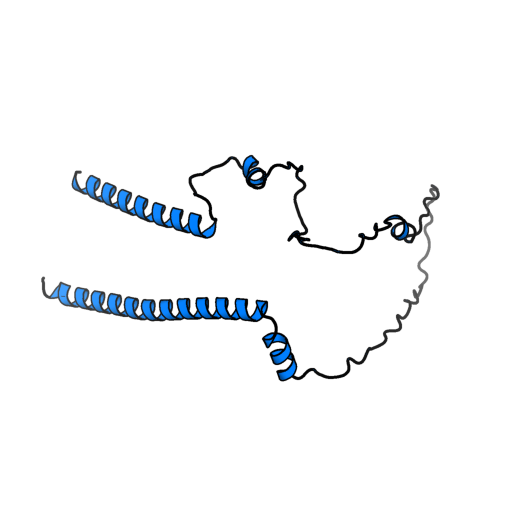 A 1 170 ? -4.207 -3.164 32.278 1.00 87.31 170 GLN A CA 1
ATOM 1325 C C . GLN A 1 170 ? -3.629 -3.695 33.594 1.00 87.31 170 GLN A C 1
ATOM 1327 O O . GLN A 1 170 ? -4.362 -3.847 34.563 1.00 87.31 170 GLN A O 1
ATOM 1332 N N . ILE A 1 171 ? -2.303 -3.856 33.667 1.00 85.88 171 ILE A N 1
ATOM 1333 C CA . ILE A 1 171 ? -1.609 -4.278 34.893 1.00 85.88 171 ILE A CA 1
ATOM 1334 C C . ILE A 1 171 ? -1.864 -3.294 36.043 1.00 85.88 171 ILE A C 1
ATOM 1336 O O . ILE A 1 171 ? -2.015 -3.705 37.190 1.00 85.88 171 ILE A O 1
ATOM 1340 N N . PHE A 1 172 ? -1.889 -1.991 35.763 1.00 87.38 172 PHE A N 1
ATOM 1341 C CA . PHE A 1 172 ? -2.166 -0.968 36.770 1.00 87.38 172 PHE A CA 1
ATOM 1342 C C . PHE A 1 172 ? -3.597 -1.061 37.315 1.00 87.38 172 PHE A C 1
ATOM 1344 O O . PHE A 1 172 ? -3.787 -1.007 38.528 1.00 87.38 172 PHE A O 1
ATOM 1351 N N . LEU A 1 173 ? -4.588 -1.251 36.439 1.00 86.69 173 LEU A N 1
ATOM 1352 C CA . LEU A 1 173 ? -5.981 -1.450 36.839 1.00 86.69 173 LEU A CA 1
ATOM 1353 C C . LEU A 1 173 ? -6.158 -2.739 37.646 1.00 86.69 173 LEU A C 1
ATOM 1355 O O . LEU A 1 173 ? -6.758 -2.687 38.715 1.00 86.69 173 LEU A O 1
ATOM 1359 N N . ASP A 1 174 ? -5.576 -3.854 37.200 1.00 82.75 174 ASP A N 1
ATOM 1360 C CA . ASP A 1 174 ? -5.647 -5.141 37.906 1.00 82.75 174 ASP A CA 1
ATOM 1361 C C . ASP A 1 174 ? -5.011 -5.065 39.305 1.00 82.75 174 ASP A C 1
ATOM 1363 O O . ASP A 1 174 ? -5.479 -5.713 40.237 1.00 82.75 174 ASP A O 1
ATOM 1367 N N . LYS A 1 175 ? -3.963 -4.246 39.481 1.00 85.19 175 LYS A N 1
ATOM 1368 C CA . LYS A 1 175 ? -3.319 -4.011 40.785 1.00 85.19 175 LYS A CA 1
ATOM 1369 C C . LYS A 1 175 ? -4.106 -3.079 41.703 1.00 85.19 175 LYS A C 1
ATOM 1371 O O . LYS A 1 175 ? -4.012 -3.230 42.916 1.00 85.19 175 LYS A O 1
ATOM 1376 N N . LEU A 1 176 ? -4.838 -2.112 41.154 1.00 83.75 176 LEU A N 1
ATOM 1377 C CA . LEU A 1 176 ? -5.666 -1.192 41.940 1.00 83.75 176 LEU A CA 1
ATOM 1378 C C . LEU A 1 176 ? -7.029 -1.781 42.299 1.00 83.75 176 LEU A C 1
ATOM 1380 O O . LEU A 1 176 ? -7.562 -1.441 43.348 1.00 83.75 176 LEU A O 1
ATOM 1384 N N . LEU A 1 177 ? -7.578 -2.674 41.474 1.00 80.06 177 LEU A N 1
ATOM 1385 C CA . LEU A 1 177 ? -8.853 -3.351 41.719 1.00 80.06 177 LEU A CA 1
ATOM 1386 C C . LEU A 1 177 ? -8.968 -3.970 43.135 1.00 80.06 177 LEU A C 1
ATOM 1388 O O . LEU A 1 177 ? -9.967 -3.695 43.796 1.00 80.06 177 LEU A O 1
ATOM 1392 N N . PRO A 1 178 ? -7.974 -4.724 43.654 1.00 75.31 178 PRO A N 1
ATOM 1393 C CA . PRO A 1 178 ? -8.023 -5.278 45.010 1.00 75.31 178 PRO A CA 1
ATOM 1394 C C . PRO A 1 178 ? -7.779 -4.252 46.129 1.00 75.31 178 PRO A C 1
ATOM 1396 O O . PRO A 1 178 ? -7.920 -4.600 47.292 1.00 75.31 178 PRO A O 1
ATOM 1399 N N . VAL A 1 179 ? -7.393 -3.010 45.816 1.00 70.69 179 VAL A N 1
ATOM 1400 C CA . VAL A 1 179 ? -7.205 -1.935 46.814 1.00 70.69 179 VAL A CA 1
ATOM 1401 C C . VAL A 1 179 ? -8.527 -1.209 47.111 1.00 70.69 179 VAL A C 1
ATOM 1403 O O . VAL A 1 179 ? -8.639 -0.516 48.118 1.00 70.69 179 VAL A O 1
ATOM 1406 N N . PHE A 1 180 ? -9.535 -1.370 46.246 1.00 63.03 180 PHE A N 1
ATOM 1407 C CA . PHE A 1 180 ? -10.854 -0.739 46.373 1.00 63.03 180 PHE A CA 1
ATOM 1408 C C . PHE A 1 180 ? -11.979 -1.706 46.812 1.00 63.03 180 PHE A C 1
ATOM 1410 O O . PHE A 1 180 ? -13.145 -1.308 46.787 1.00 63.03 180 PHE A O 1
ATOM 1417 N N . GLN A 1 181 ? -11.651 -2.944 47.207 1.00 49.19 181 GLN A N 1
ATOM 1418 C CA . GLN A 1 181 ? -12.555 -3.898 47.878 1.00 49.19 181 GLN A CA 1
ATOM 1419 C C . GLN A 1 181 ? -12.180 -4.040 49.351 1.00 49.19 181 GLN A C 1
ATOM 1421 O O . GLN A 1 181 ? -13.119 -4.205 50.160 1.00 49.19 181 GLN A O 1
#

Radius of gyration: 35.22 Å; chains: 1; bounding box: 68×70×99 Å

InterPro domains:
  IPR006786 Pinin/SDK/MemA protein [PF04696] (136-170)
  IPR006787 Pinin/SDK [PF04697] (1-132)
  IPR039853 Pinin [PTHR12707] (1-170)